Protein AF-A0A1V0UUI9-F1 (afdb_monomer)

Foldseek 3Di:
DLVVQQVVQFWKWWDFAPDIDIAGFNDADPVQCWTQGPNDIGRVVRTPDMGTDDDPPPPVPPPPPPDDDPDPPDDDDDDDDDDDDDDDDDDDDDD

Secondary structure (DSSP, 8-state):
-HHHHHHHT-EEEEEETTEEEEEEEEEEEGGGTEEEETTEEEEGGGEEEEEE-----------PPP----PPS----------------------

Structure (mmCIF, N/CA/C/O backbone):
data_AF-A0A1V0UUI9-F1
#
_entry.id   AF-A0A1V0UUI9-F1
#
loop_
_atom_site.group_PDB
_atom_site.id
_atom_site.type_symbol
_atom_site.label_atom_id
_atom_site.label_alt_id
_atom_site.label_comp_id
_atom_site.label_asym_id
_atom_site.label_entity_id
_atom_site.label_seq_id
_atom_site.pdbx_PDB_ins_code
_atom_site.Cartn_x
_atom_site.Cartn_y
_atom_site.Cartn_z
_atom_site.occupancy
_atom_site.B_iso_or_equiv
_atom_site.auth_seq_id
_atom_site.auth_comp_id
_atom_site.auth_asym_id
_atom_site.auth_atom_id
_atom_site.pdbx_PDB_model_num
ATOM 1 N N . MET A 1 1 ? 4.326 -0.341 10.879 1.00 74.50 1 MET A N 1
ATOM 2 C CA . MET A 1 1 ? 4.744 0.470 9.703 1.00 74.50 1 MET A CA 1
ATOM 3 C C . MET A 1 1 ? 3.544 0.873 8.857 1.00 74.50 1 MET A C 1
ATOM 5 O O . MET A 1 1 ? 3.279 2.061 8.743 1.00 74.50 1 MET A O 1
ATOM 9 N N . PHE A 1 2 ? 2.799 -0.088 8.300 1.00 82.81 2 PHE A N 1
ATOM 10 C CA . PHE A 1 2 ? 1.648 0.201 7.435 1.00 82.81 2 PHE A CA 1
ATOM 11 C C . PHE A 1 2 ? 0.545 1.008 8.116 1.00 82.81 2 PHE A C 1
ATOM 13 O O . PHE A 1 2 ? -0.011 1.901 7.495 1.00 82.81 2 PHE A O 1
ATOM 20 N N . GLU A 1 3 ? 0.281 0.757 9.397 1.00 86.69 3 GLU A N 1
ATOM 21 C CA . GLU A 1 3 ? -0.716 1.500 10.180 1.00 86.69 3 GLU A CA 1
ATOM 22 C C . GLU A 1 3 ? -0.463 3.013 10.154 1.00 86.69 3 GLU A C 1
ATOM 24 O O . GLU A 1 3 ? -1.390 3.786 9.941 1.00 86.69 3 GLU A O 1
ATOM 29 N N . MET A 1 4 ? 0.797 3.444 10.282 1.00 87.62 4 MET A N 1
ATOM 30 C CA . MET A 1 4 ? 1.165 4.862 10.225 1.00 87.62 4 MET A CA 1
ATOM 31 C C . MET A 1 4 ? 0.878 5.462 8.844 1.00 87.62 4 MET A C 1
ATOM 33 O O . MET A 1 4 ? 0.275 6.528 8.754 1.00 87.62 4 MET A O 1
ATOM 37 N N . LEU A 1 5 ? 1.263 4.754 7.776 1.00 85.44 5 LEU A N 1
ATOM 38 C CA . LEU A 1 5 ? 1.025 5.186 6.395 1.00 85.44 5 LEU A CA 1
ATOM 39 C C . LEU A 1 5 ? -0.477 5.256 6.068 1.00 85.44 5 LEU A C 1
ATOM 41 O O . LEU A 1 5 ? -0.909 6.176 5.380 1.00 85.44 5 LEU A O 1
ATOM 45 N N . ILE A 1 6 ? -1.273 4.325 6.607 1.00 88.69 6 ILE A N 1
ATOM 46 C CA . ILE A 1 6 ? -2.737 4.302 6.476 1.00 88.69 6 ILE A CA 1
ATOM 47 C C . ILE A 1 6 ? -3.366 5.486 7.220 1.00 88.69 6 ILE A C 1
ATOM 49 O O . ILE A 1 6 ? -4.205 6.188 6.658 1.00 88.69 6 ILE A O 1
ATOM 53 N N . 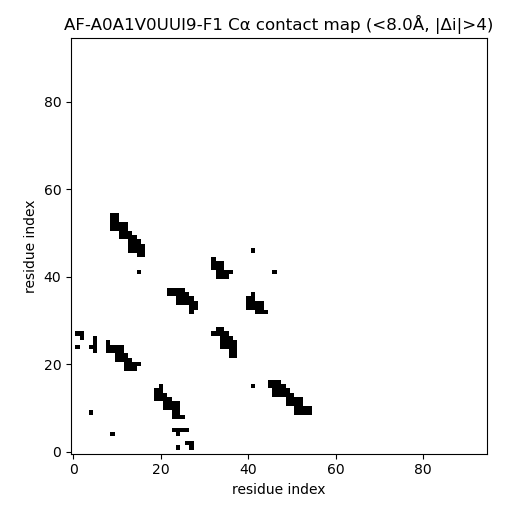CYS A 1 7 ? -2.953 5.738 8.466 1.00 88.94 7 CYS A N 1
ATOM 54 C CA . CYS A 1 7 ? -3.480 6.835 9.281 1.00 88.94 7 CYS A CA 1
ATOM 55 C C . CYS A 1 7 ? -3.192 8.210 8.668 1.00 88.94 7 CYS A C 1
ATOM 57 O O . CYS A 1 7 ? -4.071 9.068 8.656 1.00 88.94 7 CYS A O 1
ATOM 59 N N . GLN A 1 8 ? -1.980 8.412 8.148 1.00 89.00 8 GLN A N 1
ATOM 60 C CA . GLN A 1 8 ? -1.576 9.678 7.530 1.00 89.00 8 GLN A CA 1
ATOM 61 C C . GLN A 1 8 ? -2.106 9.839 6.099 1.00 89.00 8 GLN A C 1
ATOM 63 O O . GLN A 1 8 ? -2.088 10.941 5.567 1.00 89.00 8 GLN A O 1
ATOM 68 N N . LYS A 1 9 ? -2.620 8.759 5.489 1.00 89.44 9 LYS A N 1
ATOM 69 C CA . LYS A 1 9 ? -3.062 8.713 4.086 1.00 89.44 9 LYS A CA 1
ATOM 70 C C . LYS A 1 9 ? -1.981 9.173 3.106 1.00 89.44 9 LYS A C 1
ATOM 72 O O . LYS A 1 9 ? -2.298 9.732 2.059 1.00 89.44 9 LYS A O 1
ATOM 77 N N . ASN A 1 10 ? -0.719 8.900 3.429 1.00 89.81 10 ASN A N 1
ATOM 78 C CA . ASN A 1 10 ? 0.390 9.312 2.583 1.00 89.81 10 ASN A CA 1
ATOM 79 C C . ASN A 1 10 ? 0.291 8.628 1.222 1.00 89.81 10 ASN A C 1
ATOM 81 O O . ASN A 1 10 ? 0.026 7.420 1.124 1.00 89.81 10 ASN A O 1
ATOM 85 N N . LYS A 1 11 ? 0.567 9.393 0.172 1.00 94.25 11 LYS A N 1
ATOM 86 C CA . LYS A 1 11 ? 0.781 8.828 -1.149 1.00 94.25 11 LYS A CA 1
ATOM 87 C C . LYS A 1 11 ? 2.136 8.139 -1.173 1.00 94.25 11 LYS A C 1
ATOM 89 O O . LYS A 1 11 ? 3.143 8.676 -0.726 1.00 94.25 11 LYS A O 1
ATOM 94 N N . VAL A 1 12 ? 2.157 6.919 -1.678 1.00 94.81 12 VAL A N 1
ATOM 95 C CA . VAL A 1 12 ? 3.346 6.078 -1.722 1.00 94.81 12 VAL A CA 1
ATOM 96 C C . VAL A 1 12 ? 3.575 5.562 -3.131 1.00 94.81 12 VAL A C 1
ATOM 98 O O . VAL A 1 12 ? 2.630 5.331 -3.890 1.00 94.81 12 VAL A O 1
ATOM 101 N N . LYS A 1 13 ? 4.840 5.344 -3.469 1.00 96.75 13 LYS A N 1
ATOM 102 C CA . LYS A 1 13 ? 5.277 4.574 -4.626 1.00 96.75 13 LYS A CA 1
ATOM 103 C C . LYS A 1 13 ? 5.724 3.200 -4.140 1.00 96.75 13 LYS A C 1
ATOM 105 O O . LYS A 1 13 ? 6.578 3.094 -3.266 1.00 96.75 13 LYS A O 1
ATOM 110 N N . VAL A 1 14 ? 5.118 2.152 -4.681 1.00 96.56 14 VAL A N 1
ATOM 111 C CA . VAL A 1 14 ? 5.330 0.761 -4.271 1.00 96.56 14 VAL A CA 1
ATOM 112 C C . VAL A 1 14 ? 5.856 -0.020 -5.463 1.00 96.56 14 VAL A C 1
ATOM 114 O O . VAL A 1 14 ? 5.219 -0.027 -6.517 1.00 96.56 14 VAL A O 1
ATOM 117 N N . ALA A 1 15 ? 6.990 -0.696 -5.291 1.00 97.56 15 ALA A N 1
ATOM 118 C CA . ALA A 1 15 ? 7.469 -1.694 -6.241 1.00 97.56 15 ALA A CA 1
ATOM 119 C C . ALA A 1 15 ? 7.076 -3.094 -5.768 1.00 97.56 15 ALA A C 1
ATOM 121 O O . ALA A 1 15 ?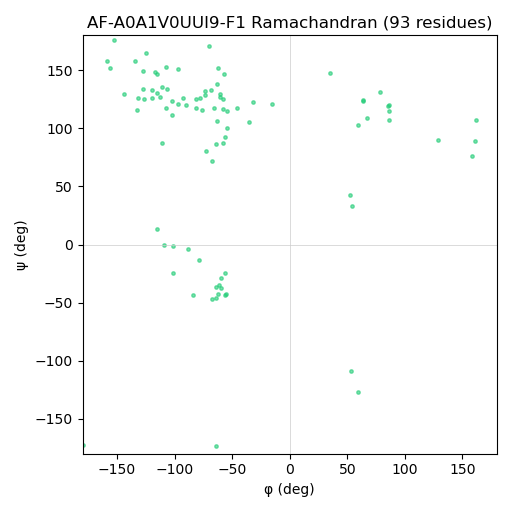 7.463 -3.515 -4.676 1.00 97.56 15 ALA A O 1
ATOM 122 N N . CYS A 1 16 ? 6.322 -3.813 -6.597 1.00 96.25 16 CYS A N 1
ATOM 123 C CA . CYS A 1 16 ? 5.808 -5.147 -6.311 1.00 96.25 16 CYS A CA 1
ATOM 124 C C . CYS A 1 16 ? 6.066 -6.063 -7.512 1.00 96.25 16 CYS A C 1
ATOM 126 O O . CYS A 1 16 ? 5.540 -5.830 -8.599 1.00 96.25 16 CYS A O 1
ATOM 128 N N . GLY A 1 17 ? 6.893 -7.097 -7.340 1.00 93.31 17 GLY A N 1
ATOM 129 C CA . GLY A 1 17 ? 7.318 -7.941 -8.459 1.00 93.31 17 GLY A CA 1
ATOM 130 C C . GLY A 1 17 ? 8.053 -7.136 -9.540 1.00 93.31 17 GLY A C 1
ATOM 131 O O . GLY A 1 17 ? 9.016 -6.431 -9.239 1.00 93.31 17 GLY A O 1
ATOM 132 N N . ALA A 1 18 ? 7.592 -7.246 -10.789 1.00 93.75 18 ALA A N 1
ATOM 133 C CA . ALA A 1 18 ? 8.115 -6.491 -11.933 1.00 93.75 18 ALA A CA 1
ATOM 134 C C . ALA A 1 18 ? 7.424 -5.127 -12.135 1.00 93.75 18 ALA A C 1
ATOM 136 O O . ALA A 1 18 ? 7.825 -4.362 -13.013 1.00 93.75 18 ALA A O 1
ATOM 137 N N . ASP A 1 19 ? 6.404 -4.824 -11.330 1.00 94.75 19 ASP A N 1
ATOM 138 C CA . ASP A 1 19 ? 5.545 -3.660 -11.500 1.00 94.75 19 ASP A CA 1
ATOM 139 C C . ASP A 1 19 ? 5.817 -2.589 -10.439 1.00 94.75 19 ASP A C 1
ATOM 141 O O . ASP A 1 19 ? 6.239 -2.855 -9.309 1.00 94.75 19 ASP A O 1
ATOM 145 N N . ILE A 1 20 ? 5.536 -1.340 -10.804 1.00 96.50 20 ILE A N 1
ATOM 146 C CA . ILE A 1 20 ? 5.610 -0.187 -9.906 1.00 96.50 20 ILE A CA 1
ATOM 147 C C . ILE A 1 20 ? 4.277 0.550 -9.972 1.00 96.50 20 ILE A C 1
ATOM 149 O O . ILE A 1 20 ? 3.768 0.823 -11.058 1.00 96.50 20 ILE A O 1
ATOM 153 N N . MET A 1 21 ? 3.729 0.922 -8.815 1.00 95.56 21 MET A N 1
ATOM 154 C CA . MET A 1 21 ? 2.505 1.716 -8.735 1.00 95.56 21 MET A CA 1
ATOM 155 C C . MET A 1 21 ? 2.599 2.853 -7.729 1.00 95.56 21 MET A C 1
ATOM 157 O O . MET A 1 21 ? 3.397 2.818 -6.797 1.00 95.56 21 MET A O 1
ATOM 161 N N . VAL A 1 22 ? 1.747 3.858 -7.917 1.00 96.62 22 VAL A N 1
ATOM 162 C CA . VAL A 1 22 ? 1.604 4.995 -7.006 1.00 96.62 22 VAL A CA 1
ATOM 163 C C . VAL A 1 22 ? 0.173 5.036 -6.483 1.00 96.62 22 VAL A C 1
ATOM 165 O O . VAL A 1 22 ? -0.784 4.928 -7.252 1.00 96.62 22 VAL A O 1
ATOM 168 N N . GLY A 1 23 ? 0.008 5.205 -5.176 1.00 95.06 23 GLY A N 1
ATOM 169 C CA . GLY A 1 23 ? -1.312 5.235 -4.559 1.00 95.06 23 GLY A CA 1
ATOM 170 C C . GLY A 1 23 ? -1.273 5.450 -3.058 1.00 95.06 23 GLY A C 1
ATOM 171 O O . GLY A 1 23 ? -0.221 5.706 -2.488 1.00 95.06 23 GLY A O 1
ATOM 172 N N . ILE A 1 24 ? -2.433 5.336 -2.421 1.00 95.38 24 ILE A N 1
ATOM 173 C CA . ILE A 1 24 ? -2.571 5.449 -0.966 1.00 95.38 24 ILE A CA 1
ATOM 174 C C . ILE A 1 24 ? -2.830 4.059 -0.393 1.00 95.38 24 ILE A C 1
ATOM 176 O O . ILE A 1 24 ? -3.670 3.310 -0.907 1.00 95.38 24 ILE A O 1
ATOM 180 N N . ILE A 1 25 ? -2.123 3.718 0.684 1.00 95.62 25 ILE A N 1
ATOM 181 C CA . ILE A 1 25 ? -2.388 2.490 1.435 1.00 95.62 25 ILE A CA 1
ATOM 182 C C . ILE A 1 25 ? -3.638 2.724 2.280 1.00 95.62 25 ILE A C 1
ATOM 184 O O . ILE A 1 25 ? -3.649 3.569 3.168 1.00 95.62 25 ILE A O 1
ATOM 188 N N . SER A 1 26 ? -4.704 1.983 1.998 1.00 95.75 26 SER A N 1
ATOM 189 C CA . SER A 1 26 ? -5.995 2.136 2.680 1.00 95.75 26 SER A CA 1
ATOM 190 C C . SER A 1 26 ? -6.236 1.079 3.752 1.00 95.75 26 SER A C 1
ATOM 192 O O . SER A 1 26 ? -7.032 1.292 4.665 1.00 95.75 26 SER A O 1
ATOM 194 N N . SER A 1 27 ? -5.591 -0.083 3.650 1.00 95.62 27 SER A N 1
ATOM 195 C CA . SER A 1 27 ? -5.769 -1.189 4.594 1.00 95.62 27 SER A CA 1
ATOM 196 C C . SER A 1 27 ? -4.552 -2.109 4.606 1.00 95.62 27 SER A C 1
ATOM 198 O O . SER A 1 27 ? -3.868 -2.260 3.592 1.00 95.62 27 SER A O 1
ATOM 200 N N . TYR A 1 28 ? -4.324 -2.750 5.748 1.00 95.50 28 TYR A N 1
ATOM 201 C CA . TYR A 1 28 ? -3.336 -3.806 5.944 1.00 95.50 28 TYR A CA 1
ATOM 202 C C . TYR A 1 28 ? -4.041 -5.019 6.557 1.00 95.50 28 TYR A C 1
ATOM 204 O O . TYR A 1 28 ? -4.723 -4.897 7.572 1.00 95.50 28 TYR A O 1
ATOM 212 N N . TYR A 1 29 ? -3.901 -6.174 5.912 1.00 95.19 29 TYR A N 1
ATOM 213 C CA . TYR A 1 29 ? -4.498 -7.440 6.317 1.00 95.19 29 TYR A CA 1
ATOM 214 C C . TYR A 1 29 ? -3.397 -8.386 6.794 1.00 95.19 29 TYR A C 1
ATOM 216 O O . TYR A 1 29 ? -2.864 -9.182 6.021 1.00 95.19 29 TYR A O 1
ATOM 224 N N . GLU A 1 30 ? -3.064 -8.300 8.079 1.00 92.38 30 GLU A N 1
ATOM 225 C CA . GLU A 1 30 ? -1.966 -9.052 8.699 1.00 92.38 30 GLU A CA 1
ATOM 226 C C . GLU A 1 30 ? -2.090 -10.571 8.521 1.00 92.38 30 GLU A C 1
ATOM 228 O O . GLU A 1 30 ? -1.124 -11.233 8.146 1.00 92.38 30 GLU A O 1
ATOM 233 N N . GLN A 1 31 ? -3.295 -11.120 8.702 1.00 94.94 31 GLN A N 1
ATOM 234 C CA . GLN A 1 31 ? -3.549 -12.563 8.589 1.00 94.94 31 GLN A CA 1
ATOM 235 C C . GLN A 1 31 ? -3.209 -13.133 7.205 1.00 94.94 31 GLN A C 1
ATOM 237 O O . GLN A 1 31 ? -2.853 -14.302 7.095 1.00 94.94 31 GLN A O 1
ATOM 242 N N . PHE A 1 32 ? -3.312 -12.309 6.161 1.00 95.00 32 PHE A N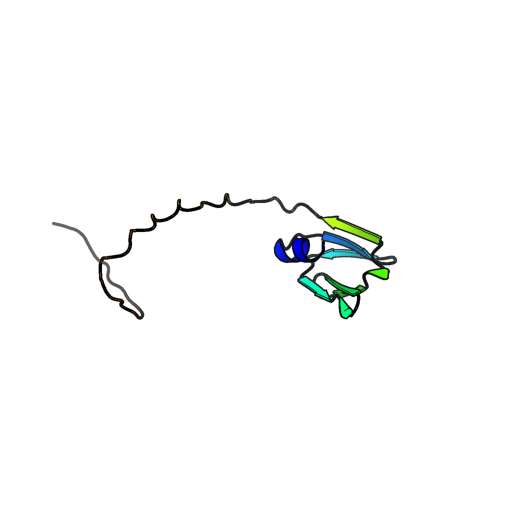 1
ATOM 243 C CA . PHE A 1 32 ? -3.075 -12.705 4.773 1.00 95.00 32 PHE A CA 1
ATOM 244 C C . PHE A 1 32 ? -1.783 -12.114 4.204 1.00 95.00 32 PHE A C 1
ATOM 246 O O . PHE A 1 32 ? -1.479 -12.351 3.040 1.00 95.00 32 PHE A O 1
ATOM 253 N N . GLN A 1 33 ? -1.044 -11.326 4.995 1.00 95.19 33 GLN A N 1
ATOM 254 C CA . GLN A 1 33 ? 0.141 -10.593 4.546 1.00 95.19 33 GLN A CA 1
ATOM 255 C C . GLN A 1 33 ? -0.138 -9.746 3.286 1.00 95.19 33 GLN A C 1
ATOM 257 O O . GLN A 1 33 ? 0.669 -9.703 2.359 1.00 95.19 33 GLN A O 1
ATOM 262 N N . LEU A 1 34 ? -1.294 -9.067 3.243 1.00 96.56 34 LEU A N 1
ATOM 263 C CA . LEU A 1 34 ? -1.700 -8.209 2.122 1.00 96.56 34 LEU A CA 1
ATOM 264 C C . LEU A 1 34 ? -1.803 -6.743 2.543 1.00 96.56 34 LEU A C 1
ATOM 266 O O . LEU A 1 34 ? -2.268 -6.429 3.639 1.00 96.56 34 LEU A O 1
ATOM 270 N N . ILE A 1 35 ? -1.493 -5.831 1.626 1.00 96.12 35 ILE A N 1
ATOM 271 C CA . ILE A 1 35 ? -1.861 -4.415 1.736 1.00 96.12 35 ILE A CA 1
ATOM 272 C C . ILE A 1 35 ? -2.794 -4.017 0.599 1.00 96.12 35 ILE A C 1
ATOM 274 O O . ILE A 1 35 ? -2.697 -4.531 -0.513 1.00 96.12 35 ILE A O 1
ATOM 278 N N . LYS A 1 36 ? -3.696 -3.073 0.862 1.00 96.38 36 LYS A N 1
ATOM 279 C CA . LYS A 1 36 ? -4.561 -2.485 -0.161 1.00 96.38 36 LYS A CA 1
ATOM 280 C C . LYS A 1 36 ? -4.038 -1.115 -0.562 1.00 96.38 36 LYS A C 1
ATOM 282 O O . LYS A 1 36 ? -4.131 -0.173 0.225 1.00 96.38 36 LYS A O 1
ATOM 287 N N . VAL A 1 37 ? -3.550 -0.996 -1.793 1.00 96.12 37 VAL A N 1
ATOM 288 C CA . VAL A 1 37 ? -3.115 0.271 -2.393 1.00 96.12 37 VAL A CA 1
ATOM 289 C C . VAL A 1 37 ? -4.152 0.682 -3.435 1.00 96.12 37 VAL A C 1
ATOM 291 O O . VAL A 1 37 ? -4.403 -0.049 -4.393 1.00 96.12 37 VAL A O 1
ATOM 294 N N . ASN A 1 38 ? -4.806 1.829 -3.239 1.00 92.38 38 ASN A N 1
ATOM 295 C CA . ASN 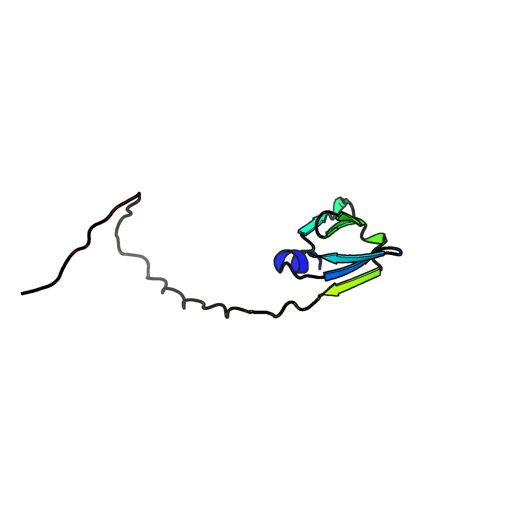A 1 38 ? -6.001 2.230 -3.996 1.00 92.38 38 ASN A CA 1
ATOM 296 C C . ASN A 1 38 ? -7.090 1.129 -3.962 1.00 92.38 38 ASN A C 1
ATOM 298 O O . ASN A 1 38 ? -7.690 0.885 -2.917 1.00 92.38 38 ASN A O 1
ATOM 302 N N . ASN A 1 39 ? -7.319 0.440 -5.087 1.00 93.62 39 ASN A N 1
ATOM 303 C CA . ASN A 1 39 ? -8.266 -0.675 -5.227 1.00 93.62 39 ASN A CA 1
ATOM 304 C C . ASN A 1 39 ? -7.586 -2.019 -5.542 1.00 93.62 39 ASN A C 1
ATOM 306 O O . ASN A 1 39 ? -8.267 -2.972 -5.910 1.00 93.62 39 ASN A O 1
ATOM 310 N N . VAL A 1 40 ? -6.263 -2.105 -5.392 1.00 94.88 40 VAL A N 1
ATOM 311 C CA . VAL A 1 40 ? -5.477 -3.311 -5.673 1.00 94.88 40 VAL A CA 1
ATOM 312 C C . VAL A 1 40 ? -4.952 -3.896 -4.363 1.00 94.88 40 VAL A C 1
ATOM 314 O O . VAL A 1 40 ? -4.479 -3.162 -3.494 1.00 94.88 40 VAL A O 1
ATOM 317 N N . LEU A 1 41 ? -5.050 -5.218 -4.216 1.00 96.56 41 LEU A N 1
ATOM 318 C CA . LEU A 1 41 ? -4.442 -5.959 -3.112 1.00 96.56 41 LEU A CA 1
ATOM 319 C C . LEU A 1 41 ? -3.063 -6.457 -3.539 1.00 96.56 41 LEU A C 1
ATOM 321 O O . LEU A 1 41 ? -2.944 -7.128 -4.561 1.00 96.56 41 LEU A O 1
ATOM 325 N N . LEU A 1 42 ? -2.042 -6.132 -2.751 1.00 96.00 42 LEU A N 1
ATOM 326 C CA . LEU A 1 42 ? -0.661 -6.531 -2.993 1.00 96.00 42 LEU A CA 1
ATOM 327 C C . LEU A 1 42 ? -0.167 -7.459 -1.883 1.00 96.00 42 LEU A C 1
ATOM 329 O O . LEU A 1 42 ? -0.305 -7.103 -0.707 1.00 96.00 42 LEU A O 1
ATOM 333 N N . PRO A 1 43 ? 0.428 -8.610 -2.231 1.00 95.81 43 PRO A N 1
ATOM 334 C CA . PRO A 1 43 ? 1.088 -9.472 -1.265 1.00 95.81 43 PRO A CA 1
ATOM 335 C C . PRO A 1 43 ? 2.416 -8.861 -0.823 1.00 95.81 43 PRO A C 1
ATOM 337 O O . PRO A 1 43 ? 3.248 -8.489 -1.649 1.00 95.81 43 PRO A O 1
ATOM 340 N N . ILE A 1 44 ? 2.614 -8.760 0.491 1.00 95.00 44 ILE A N 1
ATOM 341 C CA . ILE A 1 44 ? 3.797 -8.135 1.098 1.00 95.00 44 ILE A CA 1
ATOM 342 C C . ILE A 1 44 ? 5.076 -8.873 0.702 1.00 95.00 44 ILE A C 1
ATOM 344 O O . ILE A 1 44 ? 6.094 -8.228 0.479 1.00 95.00 44 ILE A O 1
ATOM 348 N N . GLU A 1 45 ? 5.012 -10.196 0.544 1.00 95.25 45 GLU A N 1
ATOM 349 C CA . GLU A 1 45 ? 6.139 -11.033 0.107 1.00 95.25 45 GLU A CA 1
ATOM 350 C C . GLU A 1 45 ? 6.751 -10.613 -1.238 1.00 95.25 45 GLU A C 1
ATOM 352 O O . GLU A 1 45 ? 7.924 -10.881 -1.483 1.00 95.25 45 GLU A O 1
ATOM 357 N N . HIS A 1 46 ? 5.990 -9.932 -2.100 1.00 95.56 46 HIS A N 1
ATOM 358 C CA . HIS A 1 46 ? 6.461 -9.474 -3.409 1.00 95.56 46 HIS A CA 1
ATOM 359 C C . HIS A 1 46 ? 6.819 -7.986 -3.438 1.00 95.56 46 HIS A C 1
ATOM 361 O O . HIS A 1 46 ? 7.244 -7.480 -4.480 1.00 95.56 46 HIS A O 1
ATOM 367 N N . ILE A 1 47 ? 6.650 -7.271 -2.322 1.00 95.75 47 ILE A N 1
ATOM 368 C CA . ILE A 1 47 ? 6.998 -5.857 -2.222 1.00 95.75 47 ILE A CA 1
ATOM 369 C C . ILE A 1 47 ? 8.497 -5.733 -1.969 1.00 95.75 47 ILE A C 1
ATOM 371 O O . ILE A 1 47 ? 9.004 -6.144 -0.929 1.00 95.75 47 ILE A O 1
ATOM 375 N N . HIS A 1 48 ? 9.199 -5.104 -2.906 1.00 96.44 48 HIS A N 1
ATOM 376 C CA . HIS A 1 48 ? 10.635 -4.867 -2.784 1.00 96.44 48 HIS A CA 1
ATOM 377 C C . HIS A 1 48 ? 10.935 -3.612 -1.963 1.00 96.44 48 HIS A C 1
ATOM 379 O O . HIS A 1 48 ? 11.834 -3.611 -1.127 1.00 96.44 48 HIS A O 1
ATOM 385 N N . TRP A 1 49 ? 10.192 -2.531 -2.209 1.00 95.69 49 TRP A N 1
ATOM 386 C CA . TRP A 1 49 ? 10.349 -1.267 -1.496 1.00 95.69 49 TRP A CA 1
ATOM 387 C C . TRP A 1 49 ? 9.085 -0.411 -1.582 1.00 95.69 49 TRP A C 1
ATOM 389 O O . TRP A 1 49 ? 8.251 -0.563 -2.481 1.00 95.69 49 TRP A O 1
ATOM 399 N N . ILE A 1 50 ? 8.970 0.504 -0.620 1.00 95.38 50 ILE A N 1
ATOM 400 C CA . ILE A 1 50 ? 7.924 1.520 -0.539 1.00 95.38 50 ILE A CA 1
ATOM 401 C C . ILE A 1 50 ? 8.606 2.854 -0.273 1.00 95.38 50 ILE A C 1
ATOM 403 O O . ILE A 1 50 ? 9.365 2.987 0.684 1.00 95.38 50 ILE A O 1
ATOM 407 N N . GLU A 1 51 ? 8.314 3.834 -1.112 1.00 95.25 51 GLU A N 1
ATOM 408 C CA . GLU A 1 51 ? 8.785 5.207 -0.989 1.00 95.25 51 GLU A CA 1
ATOM 409 C C . GLU A 1 51 ? 7.581 6.100 -0.688 1.00 95.25 51 GLU A C 1
ATOM 411 O O . GLU A 1 51 ? 6.568 6.043 -1.389 1.00 95.25 51 GLU A O 1
ATOM 416 N N . VAL A 1 52 ? 7.662 6.897 0.376 1.00 93.56 52 VAL A N 1
ATOM 417 C CA . VAL A 1 52 ? 6.642 7.907 0.672 1.00 93.56 52 VAL A CA 1
ATOM 418 C C . VAL A 1 52 ? 6.888 9.094 -0.244 1.00 93.56 52 VAL A C 1
ATOM 420 O O . VAL A 1 52 ? 7.999 9.610 -0.298 1.00 93.56 52 VAL A O 1
ATOM 423 N N . LEU A 1 53 ? 5.860 9.496 -0.983 1.00 93.19 53 LEU A N 1
ATOM 424 C CA . LEU A 1 53 ? 5.895 10.708 -1.779 1.00 93.19 53 LEU A CA 1
ATOM 425 C C . LEU A 1 53 ? 5.378 11.835 -0.891 1.00 93.19 53 LEU A C 1
ATOM 427 O O . LEU A 1 53 ? 4.242 11.763 -0.418 1.00 93.19 53 LEU A O 1
ATOM 431 N N . ASP A 1 54 ? 6.209 12.846 -0.656 1.00 79.06 54 ASP A N 1
ATOM 432 C CA . ASP A 1 54 ? 5.779 14.058 0.032 1.00 79.06 54 ASP A CA 1
ATOM 433 C C . ASP A 1 54 ? 4.713 14.745 -0.833 1.00 79.06 54 ASP A C 1
ATOM 435 O O . ASP A 1 54 ? 5.001 15.302 -1.893 1.00 79.06 54 ASP A O 1
ATOM 439 N N . GLU A 1 55 ? 3.455 14.658 -0.412 1.00 66.75 55 GLU A N 1
ATOM 440 C CA . GLU A 1 55 ? 2.460 15.649 -0.802 1.00 66.75 55 GLU A CA 1
ATOM 441 C C . GLU A 1 55 ? 2.679 16.826 0.137 1.00 66.75 55 GLU A C 1
ATOM 443 O O . GLU A 1 55 ? 2.736 16.609 1.349 1.00 66.75 55 GLU A O 1
ATOM 448 N N . ASP A 1 56 ? 2.878 18.025 -0.423 1.00 57.69 56 ASP A N 1
ATOM 449 C CA . ASP A 1 56 ? 3.130 19.263 0.312 1.00 57.69 56 ASP A CA 1
ATOM 450 C C . ASP A 1 56 ? 2.326 19.270 1.613 1.00 57.69 56 ASP A C 1
ATOM 452 O O . ASP A 1 56 ? 1.098 19.384 1.611 1.00 57.69 56 ASP A O 1
ATOM 456 N N . LEU A 1 57 ? 3.034 19.055 2.724 1.00 53.00 57 LEU A N 1
ATOM 457 C CA . LEU A 1 57 ? 2.467 19.045 4.057 1.00 53.00 57 LEU A CA 1
ATOM 458 C C . LEU A 1 57 ? 1.937 20.455 4.331 1.00 53.00 57 LEU A C 1
ATOM 460 O O . LEU A 1 57 ? 2.608 21.270 4.965 1.00 53.00 57 LEU A O 1
ATOM 464 N N . GLU A 1 58 ? 0.698 20.743 3.936 1.00 48.25 58 GLU A N 1
ATOM 465 C CA . GLU A 1 58 ? -0.139 21.666 4.689 1.00 48.25 58 GLU A CA 1
ATOM 466 C C . GLU A 1 58 ? -0.447 20.992 6.029 1.00 48.25 58 GLU A C 1
ATOM 468 O O . GLU A 1 58 ? -1.549 20.531 6.324 1.00 48.25 58 GLU A O 1
ATOM 473 N N . CYS A 1 59 ? 0.581 20.925 6.873 1.00 50.44 59 CYS A N 1
ATOM 474 C CA . CYS A 1 59 ? 0.425 20.879 8.306 1.00 50.44 59 CYS A CA 1
ATOM 475 C C . CYS A 1 59 ? -0.352 22.140 8.675 1.00 50.44 59 CYS A C 1
ATOM 477 O O . CYS A 1 59 ? 0.249 23.167 8.987 1.00 50.44 59 CYS A O 1
ATOM 479 N N . THR A 1 60 ? -1.685 22.104 8.643 1.00 54.66 60 THR A N 1
ATOM 480 C CA . THR A 1 60 ? -2.452 23.080 9.411 1.00 54.66 60 THR A CA 1
ATOM 481 C C . THR A 1 60 ? -1.943 22.950 10.844 1.00 54.66 60 THR A C 1
ATOM 483 O O . THR A 1 60 ? -2.075 21.859 11.416 1.00 54.66 60 THR A O 1
ATOM 486 N N . PRO A 1 61 ? -1.297 23.981 11.422 1.00 47.59 61 PRO A N 1
ATOM 487 C CA . PRO A 1 61 ? -0.825 23.891 12.785 1.00 47.59 61 PRO A CA 1
ATOM 488 C C . PRO A 1 61 ? -2.041 23.588 13.645 1.00 47.59 61 PRO A C 1
ATOM 490 O O . PRO A 1 61 ? -3.063 24.273 13.574 1.00 47.59 61 PRO A O 1
ATOM 493 N N . MET A 1 62 ? -1.929 22.506 14.405 1.00 54.41 62 MET A N 1
ATOM 494 C CA . MET A 1 62 ? -2.896 22.077 15.393 1.00 54.41 62 MET A CA 1
ATOM 495 C C . MET A 1 62 ? -3.086 23.231 16.381 1.00 54.41 62 MET A C 1
ATOM 497 O O . MET A 1 62 ? -2.311 23.410 17.320 1.00 54.41 62 MET A O 1
ATOM 501 N N . ASN A 1 63 ? -4.079 24.076 16.108 1.00 53.06 63 ASN A N 1
ATOM 502 C CA . ASN A 1 63 ? -4.516 25.140 16.990 1.00 53.06 63 ASN A CA 1
ATOM 503 C C . ASN A 1 63 ? -5.254 24.446 18.134 1.00 53.06 63 ASN A C 1
ATOM 505 O O . ASN A 1 63 ? -6.471 24.287 18.111 1.00 53.06 63 ASN A O 1
ATOM 509 N N . ASN A 1 64 ? -4.481 23.918 19.081 1.00 58.69 64 ASN A N 1
ATOM 510 C CA . ASN A 1 64 ? -4.999 23.486 20.363 1.00 58.69 64 ASN A CA 1
ATOM 511 C C . ASN A 1 64 ? -5.669 24.711 20.997 1.00 58.69 64 ASN A C 1
ATOM 513 O O . ASN A 1 64 ? -4.955 25.669 21.308 1.00 58.69 64 ASN A O 1
ATOM 517 N N . PRO A 1 65 ? -6.989 24.723 21.256 1.00 59.84 65 PRO A N 1
ATOM 518 C CA . PRO A 1 65 ? -7.475 25.611 22.292 1.00 59.84 65 PRO A CA 1
ATOM 519 C C . PRO A 1 65 ? -6.779 25.178 23.594 1.00 59.84 65 PRO A C 1
ATOM 521 O O . PRO A 1 65 ? -6.756 23.980 23.905 1.00 59.84 65 PRO A O 1
ATOM 524 N N . PRO A 1 66 ? -6.163 26.103 24.349 1.00 49.03 66 PRO A N 1
ATOM 525 C CA . PRO A 1 66 ? -5.588 25.762 25.636 1.00 49.03 66 PRO A CA 1
ATOM 526 C C . PRO A 1 66 ? -6.740 25.257 26.502 1.00 49.03 66 PRO A C 1
ATOM 528 O O . PRO A 1 66 ? -7.784 25.901 26.579 1.00 49.03 66 PRO A O 1
ATOM 531 N N . PHE A 1 67 ? -6.566 24.065 27.065 1.00 54.53 67 PHE A N 1
ATOM 532 C CA . PHE A 1 67 ? -7.439 23.410 28.034 1.00 54.53 67 PHE A CA 1
ATOM 533 C C . PHE A 1 67 ? -8.466 24.351 28.697 1.00 54.53 67 PHE A C 1
ATOM 535 O O . PHE A 1 67 ? -8.064 25.296 29.385 1.00 54.53 67 PHE A O 1
ATOM 542 N N . PRO A 1 68 ? -9.785 24.107 28.584 1.00 47.88 68 PRO A N 1
ATOM 543 C CA . PRO A 1 68 ? -10.708 24.758 29.491 1.00 47.88 68 PRO A CA 1
ATOM 544 C C . PRO A 1 68 ? -10.412 24.212 30.888 1.00 47.88 68 PRO A C 1
ATOM 546 O O . PRO A 1 68 ? -10.497 23.010 31.130 1.00 47.88 68 PRO A O 1
ATOM 549 N N . ASN A 1 69 ? -10.001 25.112 31.780 1.00 52.81 69 ASN A N 1
ATOM 550 C CA . ASN A 1 69 ? -9.785 24.874 33.201 1.00 52.81 69 ASN A CA 1
ATOM 551 C C . ASN A 1 69 ? -10.748 23.814 33.760 1.00 52.81 69 ASN A C 1
ATOM 553 O O . ASN A 1 69 ? -11.967 24.001 33.716 1.00 52.81 69 ASN A O 1
ATOM 557 N N . LEU A 1 70 ? -10.195 22.741 34.333 1.00 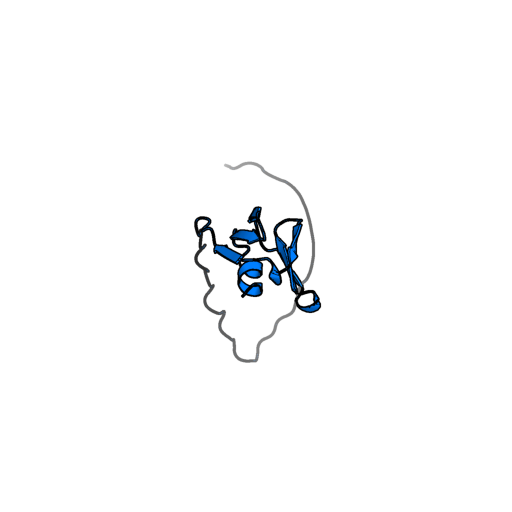51.94 70 LEU A N 1
ATOM 558 C CA . LEU A 1 70 ? -10.912 21.886 35.273 1.00 51.94 70 LEU A CA 1
ATOM 559 C C . LEU A 1 70 ? -11.441 22.787 36.396 1.00 51.94 70 LEU A C 1
ATOM 561 O O . LEU A 1 70 ? -10.692 23.209 37.276 1.00 51.94 70 LEU A O 1
ATOM 565 N N . ARG A 1 71 ? -12.728 23.136 36.338 1.00 54.31 71 ARG A N 1
ATOM 566 C CA . ARG A 1 71 ? -13.404 23.789 37.458 1.00 54.31 71 ARG A CA 1
ATOM 567 C C . ARG A 1 71 ? -13.511 22.760 38.592 1.00 54.31 71 ARG A C 1
ATOM 569 O O . ARG A 1 71 ? -13.901 21.624 38.314 1.00 54.31 71 ARG A O 1
ATOM 576 N N . PRO A 1 72 ? -13.175 23.116 39.844 1.00 44.31 72 PRO A N 1
ATOM 577 C CA . PRO A 1 72 ? -13.388 22.235 40.983 1.00 44.31 72 PRO A CA 1
ATOM 578 C C . PRO A 1 72 ? -14.863 21.839 41.091 1.00 44.31 72 PRO A C 1
ATOM 580 O O . PRO A 1 72 ? -15.757 22.617 40.759 1.00 44.31 72 PRO A O 1
ATOM 583 N N . VAL A 1 73 ? -15.090 20.613 41.557 1.00 46.19 73 VAL A N 1
ATOM 584 C CA . VAL A 1 73 ? -16.401 20.019 41.837 1.00 46.19 73 VAL A CA 1
ATOM 585 C C . VAL A 1 73 ? -17.289 20.999 42.614 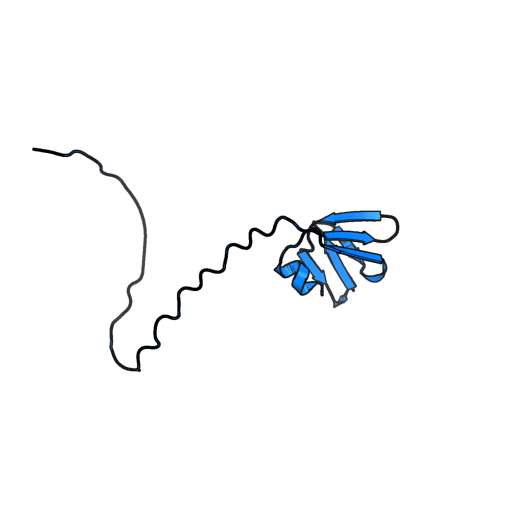1.00 46.19 73 VAL A C 1
ATOM 587 O O . VAL A 1 73 ? -16.986 21.342 43.753 1.00 46.19 73 VAL A O 1
ATOM 590 N N . GLY A 1 74 ? -18.408 21.401 42.003 1.00 49.72 74 GLY A N 1
ATOM 591 C CA . GLY A 1 74 ? -19.513 22.088 42.675 1.00 49.72 74 GLY A CA 1
ATOM 592 C C . GLY A 1 74 ? -19.954 23.384 41.997 1.00 49.72 74 GLY A C 1
ATOM 593 O O . GLY A 1 74 ? -19.446 24.439 42.344 1.00 49.72 74 GLY A O 1
ATOM 594 N N . GLN A 1 75 ? -20.913 23.282 41.066 1.00 45.69 75 GLN A N 1
ATOM 595 C CA . GLN A 1 75 ? -21.921 24.287 40.646 1.00 45.69 75 GLN A CA 1
ATOM 596 C C . GLN A 1 75 ? -22.434 23.862 39.257 1.00 45.69 75 GLN A C 1
ATOM 598 O O . GLN A 1 75 ? -21.748 24.006 38.253 1.00 45.69 75 GLN A O 1
ATOM 603 N N . LEU A 1 76 ? -23.480 23.035 39.203 1.00 46.44 76 LEU A N 1
ATOM 604 C CA . LEU A 1 76 ? -24.867 23.464 38.979 1.00 46.44 76 LEU A CA 1
ATOM 605 C C . LEU A 1 76 ? -25.024 24.214 37.640 1.00 46.44 76 LEU A C 1
ATOM 607 O O . LEU A 1 76 ? -24.618 25.362 37.532 1.00 46.44 76 LEU A O 1
ATOM 611 N N . PHE A 1 77 ? -25.565 23.534 36.622 1.00 36.59 77 PHE A N 1
ATOM 612 C CA . PHE A 1 77 ? -26.803 23.888 35.902 1.00 36.59 77 PHE A CA 1
ATOM 613 C C . PHE A 1 77 ? -26.889 23.183 34.533 1.00 36.59 77 PHE A C 1
ATOM 615 O O . PHE A 1 77 ? -26.162 23.493 33.600 1.00 36.59 77 PHE A O 1
ATOM 622 N N . ALA A 1 78 ? -27.796 22.203 34.520 1.00 38.94 78 ALA A N 1
ATOM 623 C CA . ALA A 1 78 ? -28.787 21.774 33.529 1.00 38.94 78 ALA A CA 1
ATOM 624 C C . ALA A 1 78 ? -28.551 21.833 31.990 1.00 38.94 78 ALA A C 1
ATOM 626 O O . ALA A 1 78 ? -27.940 22.759 31.464 1.00 38.94 78 ALA A O 1
ATOM 627 N N . PRO A 1 79 ? -29.143 20.864 31.254 1.00 56.47 79 PRO A N 1
ATOM 628 C CA . PRO A 1 79 ? -28.946 20.634 29.821 1.00 56.47 79 PRO A CA 1
ATOM 629 C C . PRO A 1 79 ? -30.058 21.275 28.986 1.00 56.47 79 PRO A C 1
ATOM 631 O O . PRO A 1 79 ? -31.188 21.257 29.446 1.00 56.47 79 PRO A O 1
ATOM 634 N N . TYR A 1 80 ? -29.819 21.690 27.735 1.00 40.69 80 TYR A N 1
ATOM 635 C CA . TYR A 1 80 ? -30.897 21.670 26.735 1.00 40.69 80 TYR A CA 1
ATOM 636 C C . TYR A 1 80 ? -30.411 21.318 25.329 1.00 40.69 80 TYR A C 1
ATOM 638 O O . TYR A 1 80 ? -29.445 21.851 24.791 1.00 40.69 80 TYR A O 1
ATOM 646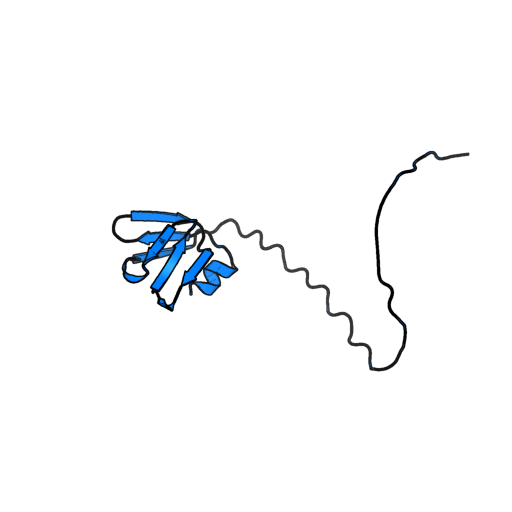 N N . ASN A 1 81 ? -31.148 20.349 24.806 1.00 41.91 81 ASN A N 1
ATOM 647 C CA . ASN A 1 81 ? -31.154 19.751 23.491 1.00 41.91 81 ASN A CA 1
ATOM 648 C C . ASN A 1 81 ? -31.704 20.682 22.387 1.00 41.91 81 ASN A C 1
ATOM 650 O O . ASN A 1 81 ? -32.441 21.620 22.668 1.00 41.91 81 ASN A O 1
ATOM 654 N N . LEU A 1 82 ? -31.524 20.195 21.151 1.00 38.91 82 LEU A N 1
ATOM 655 C CA . LEU A 1 82 ? -32.511 20.162 20.057 1.00 38.91 82 LEU A CA 1
ATOM 656 C C . LEU A 1 82 ? -32.671 21.391 19.119 1.00 38.91 82 LEU A C 1
ATOM 658 O O . LEU A 1 82 ? -33.182 22.435 19.493 1.00 38.91 82 LEU A O 1
ATOM 662 N N . VAL A 1 83 ? -32.431 21.090 17.831 1.00 37.00 83 VAL A N 1
ATOM 663 C CA . VAL A 1 83 ? -33.378 21.235 16.697 1.00 37.00 83 VAL A CA 1
ATOM 664 C C . VAL A 1 83 ? -33.500 22.581 15.952 1.00 37.00 83 VAL A C 1
ATOM 666 O O . VAL A 1 83 ? -34.015 23.572 16.445 1.00 37.00 83 VAL A O 1
ATOM 669 N N . ASN A 1 84 ? -33.086 22.485 14.678 1.00 39.81 84 ASN A N 1
ATOM 670 C CA . ASN A 1 84 ? -33.762 22.880 13.432 1.00 39.81 84 ASN A CA 1
ATOM 671 C C . ASN A 1 84 ? -34.114 24.351 13.121 1.00 39.81 84 ASN A C 1
ATOM 673 O O . ASN A 1 84 ? -34.969 24.967 13.737 1.00 39.81 84 ASN A O 1
ATOM 677 N N . GLN A 1 85 ? -33.590 24.751 11.952 1.00 38.50 85 GLN A N 1
ATOM 678 C CA . GLN A 1 85 ? -34.364 25.098 10.748 1.00 38.50 85 GLN A CA 1
ATOM 679 C C . GL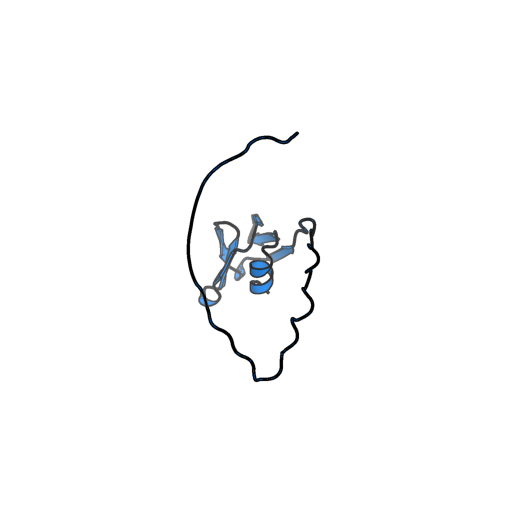N A 1 85 ? -34.921 26.528 10.595 1.00 38.50 85 GLN A C 1
ATOM 681 O O . GLN A 1 85 ? -35.828 26.976 11.278 1.00 38.50 85 GLN A O 1
ATOM 686 N N . GLU A 1 86 ? -34.420 27.123 9.509 1.00 39.19 86 GLU A N 1
ATOM 687 C CA . GLU A 1 86 ? -35.085 28.014 8.554 1.00 39.19 86 GLU A CA 1
ATOM 688 C C . GLU A 1 86 ? -35.347 29.501 8.849 1.00 39.19 86 GLU A C 1
ATOM 690 O O . GLU A 1 86 ? -36.026 29.917 9.776 1.00 39.19 86 GLU A O 1
ATOM 695 N N . ARG A 1 87 ? -34.943 30.244 7.808 1.00 41.78 87 ARG A N 1
ATOM 696 C CA . ARG A 1 87 ? -3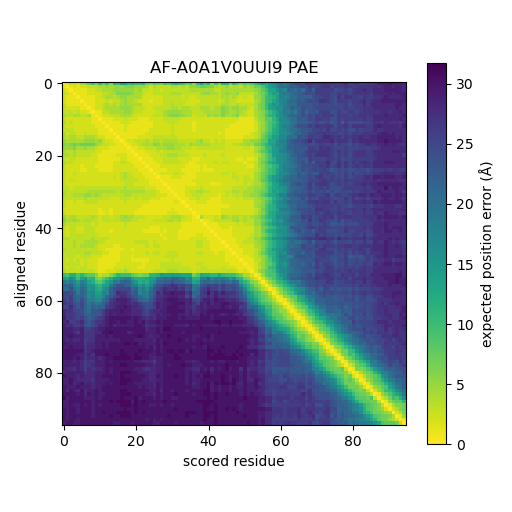5.701 31.268 7.080 1.00 41.78 87 ARG A CA 1
ATOM 697 C C . ARG A 1 87 ? -35.704 32.711 7.589 1.00 41.78 87 ARG A C 1
ATOM 699 O O . ARG A 1 87 ? -36.467 33.119 8.446 1.00 41.78 87 ARG A O 1
ATOM 706 N N . THR A 1 88 ? -34.955 33.484 6.797 1.00 42.41 88 THR A N 1
ATOM 707 C CA . THR A 1 88 ? -35.395 34.677 6.046 1.00 42.41 88 THR A CA 1
ATOM 708 C C . THR A 1 88 ? -35.891 35.891 6.821 1.00 42.41 88 THR A C 1
ATOM 710 O O . THR A 1 88 ? -36.943 35.863 7.444 1.00 42.41 88 THR A O 1
ATOM 713 N N . GLY A 1 89 ? -35.234 37.024 6.558 1.00 39.50 89 GLY A N 1
ATOM 714 C CA . GLY A 1 89 ? -35.878 38.330 6.670 1.00 39.50 89 GLY A CA 1
ATOM 715 C C . GLY A 1 89 ? -34.915 39.496 6.854 1.00 39.50 89 GLY A C 1
ATOM 716 O O . GLY A 1 89 ? -34.820 40.045 7.941 1.00 39.50 89 GLY A O 1
ATOM 717 N N . LYS A 1 90 ? -34.239 39.930 5.782 1.00 46.69 90 LYS A N 1
ATOM 718 C CA . LYS A 1 90 ? -33.972 41.375 5.591 1.00 46.69 90 LYS A CA 1
ATOM 719 C C . LYS A 1 90 ? -35.348 42.071 5.453 1.00 46.69 90 LYS A C 1
ATOM 721 O O . LYS A 1 90 ? -36.236 41.409 4.913 1.00 46.69 90 LYS A O 1
ATOM 726 N N . PRO A 1 91 ? -35.544 43.361 5.813 1.00 47.84 91 PRO A N 1
ATOM 727 C CA . PRO A 1 91 ? -34.684 44.441 5.313 1.00 47.84 91 PRO A CA 1
ATOM 728 C C . PRO A 1 91 ? -34.524 45.708 6.198 1.00 47.84 91 PRO A C 1
ATOM 730 O O . PRO A 1 91 ? -35.175 45.889 7.215 1.00 47.84 91 PRO A O 1
ATOM 733 N N . ALA A 1 92 ? -33.660 46.594 5.685 1.00 39.62 92 ALA A N 1
ATOM 734 C CA . ALA A 1 92 ? -33.730 48.064 5.688 1.00 39.62 92 ALA A CA 1
ATOM 735 C C . ALA A 1 92 ? -33.608 48.879 7.002 1.00 39.62 92 ALA A C 1
ATOM 737 O O . ALA A 1 92 ? -34.525 49.013 7.801 1.00 39.62 92 ALA A O 1
ATOM 738 N N . SER A 1 93 ? -32.450 49.539 7.091 1.00 41.84 93 SER A N 1
ATOM 739 C CA . SER A 1 93 ? -32.147 50.828 7.745 1.00 41.84 93 SER A CA 1
ATOM 740 C C . SER A 1 93 ? -32.904 52.001 7.055 1.00 41.84 93 SER A C 1
ATOM 742 O O . SER A 1 93 ? -33.502 51.770 6.004 1.00 41.84 93 SER A O 1
ATOM 744 N N . PRO A 1 94 ? -32.688 53.287 7.399 1.00 54.66 94 PRO A N 1
ATOM 745 C CA . PRO A 1 94 ? -32.950 54.009 8.652 1.00 54.66 94 PRO A CA 1
ATOM 746 C C . PRO A 1 94 ? -33.834 55.265 8.425 1.00 54.66 94 PRO A C 1
ATOM 748 O O . PRO A 1 94 ? -33.904 55.781 7.308 1.00 54.66 94 PRO A O 1
ATOM 751 N N . ARG A 1 95 ? -34.404 55.831 9.495 1.00 36.16 95 ARG A N 1
ATOM 752 C CA . ARG A 1 95 ? -34.403 57.275 9.825 1.00 36.16 95 ARG A CA 1
ATOM 753 C C . ARG A 1 95 ? -35.156 57.530 11.122 1.00 36.16 95 ARG A C 1
ATOM 755 O O . ARG A 1 95 ? -36.223 56.909 11.300 1.00 36.16 95 ARG A O 1
#

Sequence (95 aa):
MFEMLICQKNKVKVACGADIMVGIISSYYEQFQLIKVNNVLLPIEHIHWIEVLDEDLECTPMNNPPFPNLRPVGQLFAPYNLVNQERTGKPASPR

pLDDT: mean 73.53, std 23.48, range [36.16, 97.56]

Nearest PDB structures (foldseek):
  3hfn-assembly1_B  TM=8.883E-01  e=4.419E-02  Nostoc sp. PCC 7120 = FACHB-418
  4pno-assembly1_A  TM=8.288E-01  e=2.859E-02  Escherichia coli
  4a54-assembly1_A  TM=5.103E-01  e=1.056E-02  Schizosaccharomyces pombe
  2rm4-assembly1_A  TM=4.894E-01  e=5.005E-02  Drosophila melanogaster
  5ked-assembly1_D  TM=6.141E-01  e=1.354E+00  Klebsiella pneumoniae

Mean predicted aligned error: 16.67 Å

Solvent-accessible surface area (backbone atoms only — not comparable to full-atom values): 6478 Å² total; per-residue (Å²): 112,66,66,58,42,36,75,70,53,43,40,29,40,39,34,42,74,97,45,74,50,75,38,34,41,73,49,74,41,75,95,74,43,31,36,28,42,67,93,44,80,43,56,51,92,44,47,79,50,75,45,78,48,86,65,85,77,78,70,72,75,82,78,70,75,76,75,81,75,86,71,75,94,83,80,90,84,86,86,85,84,84,84,84,85,85,80,87,79,84,82,83,87,89,135

Radius of gyration: 25.4 Å; Cα contacts (8 Å, |Δi|>4): 102; chains: 1; bounding box: 46×70×55 Å

Organism: NCBI:txid1477